Protein AF-A0A075H1P7-F1 (afdb_monomer_lite)

InterPro domains:
  IPR036676 PurM-like, C-terminal domain superfamily [G3DSA:3.90.650.10] (1-70)
  IPR036676 PurM-like, C-terminal domain superfamily [SSF56042] (4-56)

Sequence (71 aa):
MNVNNLIFNGGEEYEIVATINPKHIMKMKKYARKNRIRLYEIGYVTRGKGVFYQKNGKLIRIKDGGWQHFQ

pLDDT: mean 91.64, std 7.45, range [60.5, 98.38]

Radius of gyration: 15.11 Å; chains: 1; bounding box: 39×27×34 Å

Organism: NCBI:txid1456147

Secondary structure (DSSP, 8-state):
--HHHHHHH-----PPP----GGGHHHHHHHHHHTT----------SSSS-EEEETTEEEEPP-----TT-

Foldseek 3Di:
DPVVCCVQAVDPPPDDDDDDDPVCVVVVVVVCVVVVHDDDDQDHDDPDDFDWDDDPNDTDTDDPPYDDPPD

Structure (mmCIF, N/CA/C/O backbone):
data_AF-A0A075H1P7-F1
#
_entry.id   AF-A0A075H1P7-F1
#
loop_
_atom_site.group_PDB
_atom_site.id
_atom_site.type_symbol
_atom_site.label_atom_id
_atom_site.label_alt_id
_atom_site.label_comp_id
_atom_site.label_asym_id
_atom_site.label_entity_id
_atom_site.label_seq_id
_atom_site.pdbx_PDB_ins_code
_atom_site.Cartn_x
_atom_site.Cartn_y
_atom_site.Cartn_z
_atom_site.occupancy
_atom_site.B_iso_or_equiv
_atom_site.auth_seq_id
_atom_site.auth_comp_id
_atom_site.auth_asym_id
_atom_site.auth_atom_id
_atom_site.pdbx_PDB_model_num
ATOM 1 N N . MET A 1 1 ? 22.695 11.032 -0.855 1.00 60.50 1 MET A N 1
ATOM 2 C CA . MET A 1 1 ? 21.944 9.759 -0.726 1.00 60.50 1 MET A CA 1
ATOM 3 C C . MET A 1 1 ? 20.641 9.851 -1.512 1.00 60.50 1 MET A C 1
ATOM 5 O O . MET A 1 1 ? 20.036 10.915 -1.526 1.00 60.50 1 MET A O 1
ATOM 9 N N . ASN A 1 2 ? 20.213 8.777 -2.185 1.00 85.44 2 ASN A N 1
ATOM 10 C CA . ASN A 1 2 ? 18.921 8.744 -2.883 1.00 85.44 2 ASN A CA 1
ATOM 11 C C . ASN A 1 2 ? 17.812 8.375 -1.888 1.00 85.44 2 ASN A C 1
ATOM 13 O O . ASN A 1 2 ? 17.726 7.224 -1.469 1.00 85.44 2 ASN A O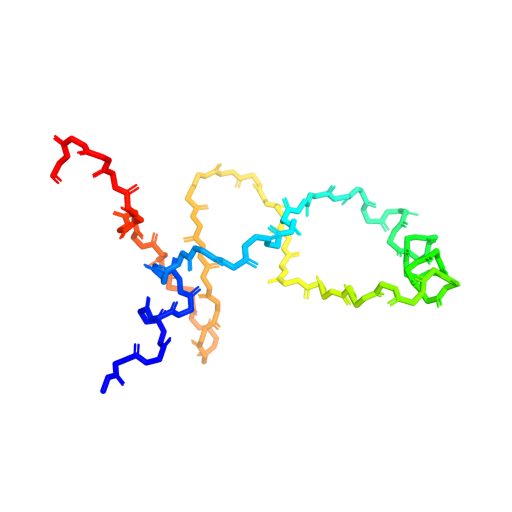 1
ATOM 17 N N . VAL A 1 3 ? 16.965 9.345 -1.536 1.00 86.12 3 VAL A N 1
ATOM 18 C CA . VAL A 1 3 ? 15.872 9.186 -0.559 1.00 86.12 3 VAL A CA 1
ATOM 19 C C . VAL A 1 3 ? 14.934 8.027 -0.912 1.00 86.12 3 VAL A C 1
ATOM 21 O O . VAL A 1 3 ? 14.511 7.298 -0.026 1.00 86.12 3 VAL A O 1
ATOM 24 N N . ASN A 1 4 ? 14.659 7.791 -2.200 1.00 85.00 4 ASN A N 1
ATOM 25 C CA . ASN A 1 4 ? 13.778 6.688 -2.606 1.00 85.00 4 ASN A CA 1
ATOM 26 C C . ASN A 1 4 ? 14.394 5.323 -2.288 1.00 85.00 4 ASN A C 1
ATOM 28 O O . ASN A 1 4 ? 13.675 4.389 -1.962 1.00 85.00 4 ASN A O 1
ATOM 32 N N . ASN A 1 5 ? 15.723 5.207 -2.375 1.00 85.12 5 ASN A N 1
ATOM 33 C CA . ASN A 1 5 ? 16.394 3.960 -2.029 1.00 85.12 5 ASN A CA 1
ATOM 34 C C . ASN A 1 5 ? 16.308 3.686 -0.526 1.00 85.12 5 ASN A C 1
ATOM 36 O O . ASN A 1 5 ? 16.103 2.547 -0.137 1.00 85.12 5 ASN A O 1
ATOM 40 N N . LEU A 1 6 ? 16.414 4.732 0.299 1.00 86.69 6 LEU A N 1
ATOM 41 C CA . LEU A 1 6 ? 16.271 4.607 1.748 1.00 86.69 6 LEU A CA 1
ATOM 42 C C . LEU A 1 6 ? 14.839 4.212 2.139 1.00 86.69 6 LEU A C 1
ATOM 44 O O . LEU A 1 6 ? 14.662 3.316 2.943 1.00 86.69 6 LEU A O 1
ATOM 48 N N . ILE A 1 7 ? 13.822 4.833 1.534 1.00 88.69 7 ILE A N 1
ATOM 49 C CA . ILE A 1 7 ? 12.413 4.540 1.851 1.00 88.69 7 ILE A CA 1
ATOM 50 C C . ILE A 1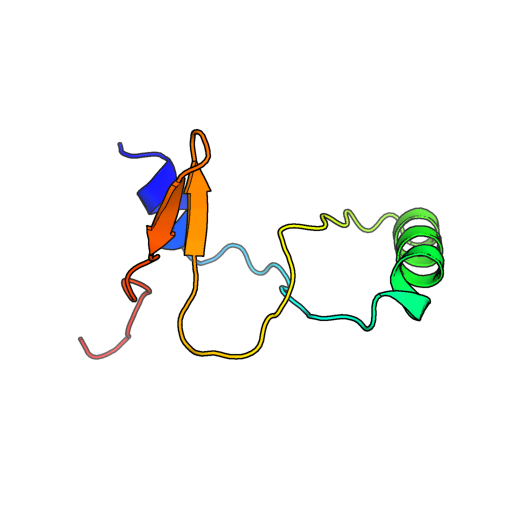 7 ? 12.009 3.121 1.429 1.00 88.69 7 ILE A C 1
ATOM 52 O O . ILE A 1 7 ? 11.210 2.489 2.110 1.00 88.69 7 ILE A O 1
ATOM 56 N N . PHE A 1 8 ? 12.501 2.629 0.288 1.00 88.81 8 PHE A N 1
ATOM 57 C CA . PHE A 1 8 ? 12.078 1.325 -0.234 1.00 88.81 8 PHE A CA 1
ATOM 58 C C . PHE A 1 8 ? 12.953 0.155 0.221 1.00 88.81 8 PHE A C 1
ATOM 60 O O . PHE A 1 8 ? 12.461 -0.968 0.237 1.00 88.81 8 PHE A O 1
ATOM 67 N N . ASN A 1 9 ? 14.221 0.402 0.567 1.00 87.75 9 ASN A N 1
ATOM 68 C CA . ASN A 1 9 ? 15.204 -0.648 0.855 1.00 87.75 9 ASN A CA 1
ATOM 69 C C . ASN A 1 9 ? 15.998 -0.398 2.154 1.00 87.75 9 ASN A C 1
ATOM 71 O O . ASN A 1 9 ? 17.042 -1.015 2.336 1.00 87.75 9 ASN A O 1
ATOM 75 N N . GLY A 1 10 ? 15.567 0.534 3.013 1.00 86.69 10 GLY A N 1
ATOM 76 C CA . GLY A 1 10 ? 16.246 0.858 4.273 1.00 86.69 10 GLY A CA 1
ATOM 77 C C . GLY A 1 10 ? 16.201 -0.303 5.260 1.00 86.69 10 GLY A C 1
ATOM 78 O O . GLY A 1 10 ? 17.244 -0.856 5.599 1.00 86.69 10 GLY A O 1
ATOM 79 N N . GLY A 1 11 ? 14.992 -0.713 5.641 1.00 87.50 11 GLY A N 1
ATOM 80 C CA . GLY A 1 11 ? 14.787 -1.785 6.607 1.00 87.50 11 GLY A CA 1
ATOM 81 C C . GLY A 1 11 ? 14.860 -1.282 8.051 1.00 87.50 11 GLY A C 1
ATOM 82 O O . GLY A 1 11 ? 15.179 -0.127 8.321 1.00 87.50 11 GLY A O 1
ATOM 83 N N . GLU A 1 12 ? 14.560 -2.182 8.994 1.00 88.06 12 GLU A N 1
ATOM 84 C CA . GLU A 1 12 ? 14.564 -1.911 10.444 1.00 88.06 12 GLU A CA 1
ATOM 85 C C . GLU A 1 12 ? 13.546 -0.859 10.918 1.00 88.06 12 GLU A C 1
ATOM 87 O O . GLU A 1 12 ? 13.653 -0.338 12.025 1.00 88.06 12 GLU A O 1
ATOM 92 N N . GLU A 1 13 ? 12.510 -0.565 10.131 1.00 89.06 13 GLU A N 1
ATOM 93 C CA . GLU A 1 13 ? 11.464 0.368 10.559 1.00 89.06 13 GLU A CA 1
ATOM 94 C C . GLU A 1 13 ? 10.530 -0.245 11.614 1.00 89.06 13 GLU A C 1
ATOM 96 O O . GLU A 1 13 ? 9.896 0.484 12.371 1.00 89.06 13 GLU A O 1
ATOM 101 N N . TYR A 1 14 ? 10.437 -1.580 11.674 1.00 89.25 14 TYR A N 1
ATOM 102 C CA . TYR A 1 14 ? 9.531 -2.327 12.564 1.00 89.25 14 TYR A CA 1
ATOM 103 C C . TYR A 1 14 ? 8.051 -1.886 12.473 1.00 89.25 14 TYR A C 1
ATOM 105 O O . TYR A 1 14 ? 7.272 -2.080 13.406 1.00 89.25 14 TYR A O 1
ATOM 113 N N . GLU A 1 15 ? 7.646 -1.329 11.327 1.00 93.44 15 GLU A N 1
ATOM 114 C CA . GLU A 1 15 ? 6.278 -0.887 11.042 1.00 93.44 15 GLU A CA 1
ATOM 115 C C . GLU A 1 15 ? 5.446 -1.987 10.361 1.00 93.44 15 GLU A C 1
ATOM 117 O O . GLU A 1 15 ? 5.959 -2.837 9.629 1.00 93.44 15 GLU A O 1
ATOM 122 N N . ILE A 1 16 ? 4.124 -1.958 10.561 1.00 94.69 16 ILE A N 1
ATOM 123 C CA . ILE A 1 16 ? 3.204 -2.938 9.963 1.00 94.69 16 ILE A CA 1
ATOM 124 C C . ILE A 1 16 ? 2.652 -2.409 8.636 1.00 94.69 16 ILE A C 1
ATOM 126 O O . ILE A 1 16 ? 1.925 -1.415 8.602 1.00 94.69 16 ILE A O 1
ATOM 130 N N . VAL A 1 17 ? 2.889 -3.148 7.549 1.00 95.00 17 VAL A N 1
ATOM 131 C CA . VAL A 1 17 ? 2.209 -2.950 6.260 1.00 95.00 17 VAL A CA 1
ATOM 132 C C . VAL A 1 17 ? 1.160 -4.040 6.074 1.00 95.00 17 VAL A C 1
ATOM 134 O O . VAL A 1 17 ? 1.465 -5.229 6.098 1.00 95.00 17 VAL A O 1
ATOM 137 N N . ALA A 1 18 ? -0.095 -3.638 5.879 1.00 95.88 18 ALA A N 1
ATOM 138 C CA . ALA A 1 18 ? -1.215 -4.560 5.744 1.00 95.88 18 ALA A CA 1
ATOM 139 C C . ALA A 1 18 ? -2.201 -4.105 4.666 1.00 95.88 18 ALA A C 1
ATOM 141 O O . ALA A 1 18 ? -2.231 -2.943 4.258 1.00 95.88 18 ALA A O 1
ATOM 142 N N . THR A 1 19 ? -3.046 -5.037 4.228 1.00 97.19 19 THR A N 1
ATOM 143 C CA . THR A 1 19 ? -4.155 -4.760 3.312 1.00 97.19 19 THR A CA 1
ATOM 144 C C . THR A 1 19 ? -5.481 -4.822 4.062 1.00 97.19 19 THR A C 1
ATOM 146 O O . THR A 1 19 ? -5.622 -5.524 5.063 1.00 97.19 19 THR A O 1
ATOM 149 N N . ILE A 1 20 ? -6.474 -4.073 3.586 1.00 96.69 20 ILE A N 1
ATOM 150 C CA . ILE A 1 20 ? -7.826 -4.085 4.143 1.00 96.69 20 ILE A CA 1
ATOM 151 C C . ILE A 1 20 ? -8.847 -3.979 3.015 1.00 96.69 20 ILE A C 1
ATOM 153 O O . ILE A 1 20 ? -8.622 -3.298 2.016 1.00 96.69 20 ILE A O 1
ATOM 157 N N . ASN A 1 21 ? -10.000 -4.629 3.179 1.00 96.88 21 ASN A N 1
ATOM 158 C CA . ASN A 1 21 ? -11.122 -4.395 2.279 1.00 96.88 21 ASN A CA 1
ATOM 159 C C . ASN A 1 21 ? -11.565 -2.916 2.389 1.00 96.88 21 ASN A C 1
ATOM 161 O O . ASN A 1 21 ? -11.837 -2.471 3.512 1.00 96.88 21 ASN A O 1
ATOM 165 N N . PRO A 1 22 ? -11.708 -2.171 1.273 1.00 95.81 22 PRO A N 1
ATOM 166 C CA . PRO A 1 22 ? -12.096 -0.759 1.289 1.00 95.81 22 PRO A CA 1
ATOM 167 C C . PRO A 1 22 ? -13.355 -0.465 2.114 1.00 95.81 22 PRO A C 1
ATOM 169 O O . PRO A 1 22 ? -13.429 0.567 2.778 1.00 95.81 22 PRO A O 1
ATOM 172 N N . LYS A 1 23 ? -14.307 -1.408 2.187 1.00 97.31 23 LYS A N 1
ATOM 173 C CA . LYS A 1 23 ? -15.533 -1.266 2.995 1.00 97.31 23 LYS A CA 1
ATOM 174 C C . LYS A 1 23 ? -15.274 -1.076 4.498 1.00 97.31 23 LYS A C 1
ATOM 176 O O . LYS A 1 23 ? -16.153 -0.625 5.227 1.00 97.31 23 LYS A O 1
ATOM 181 N N . HIS A 1 24 ? -14.084 -1.427 4.986 1.00 97.44 24 HIS A N 1
ATOM 182 C CA . HIS A 1 24 ? -13.701 -1.328 6.395 1.00 97.44 24 HIS A CA 1
ATOM 183 C C . HIS A 1 24 ? -12.734 -0.173 6.699 1.00 97.44 24 HIS A C 1
ATOM 185 O O . HIS A 1 24 ? -12.429 0.051 7.873 1.00 97.44 24 HIS A O 1
ATOM 191 N N . ILE A 1 25 ? -12.293 0.604 5.698 1.00 95.75 25 ILE A N 1
ATOM 192 C CA . ILE A 1 25 ? -11.264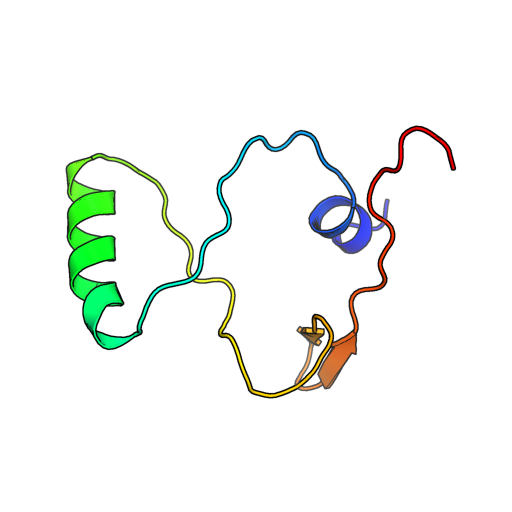 1.642 5.886 1.00 95.75 25 ILE A CA 1
ATOM 193 C C . ILE A 1 25 ? -11.695 2.721 6.888 1.00 95.75 25 ILE A C 1
ATOM 195 O O . ILE A 1 25 ? -10.917 3.129 7.748 1.00 95.75 25 ILE A O 1
ATOM 199 N N . MET A 1 26 ? -12.965 3.133 6.844 1.00 96.81 26 MET A N 1
ATOM 200 C CA . MET A 1 26 ? -13.504 4.151 7.750 1.00 96.81 26 MET A CA 1
ATOM 201 C C . MET A 1 26 ? -13.522 3.657 9.203 1.00 96.81 26 MET A C 1
ATOM 203 O O . MET A 1 26 ? -13.131 4.377 10.126 1.00 96.81 26 MET A O 1
ATOM 207 N N . LYS A 1 27 ? -13.918 2.394 9.408 1.00 97.50 27 LYS A N 1
ATOM 208 C CA . LYS A 1 27 ? -13.907 1.743 10.724 1.00 97.50 27 LYS A CA 1
ATOM 209 C C . LYS A 1 27 ? -12.476 1.655 11.265 1.00 97.50 27 LYS A C 1
ATOM 211 O O . LYS A 1 27 ? -12.247 1.985 12.427 1.00 97.50 27 LYS A O 1
ATOM 216 N N . MET A 1 28 ? -11.515 1.292 10.414 1.00 96.81 28 MET A N 1
ATOM 217 C CA . MET A 1 28 ? -10.103 1.210 10.788 1.00 96.81 28 MET A CA 1
ATOM 218 C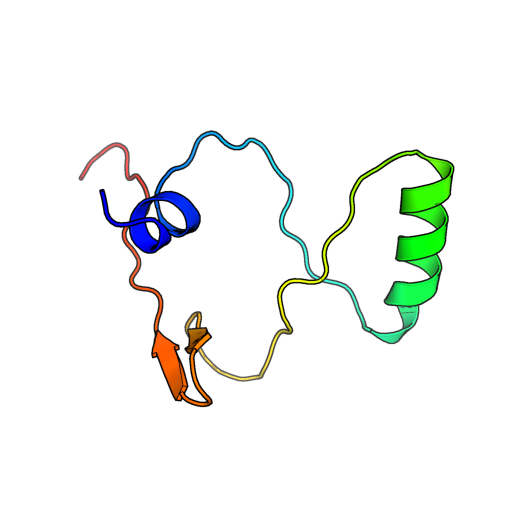 C . MET A 1 28 ? -9.516 2.578 11.160 1.00 96.81 28 MET A C 1
ATOM 220 O O . MET A 1 28 ? -8.911 2.708 12.222 1.00 96.81 28 MET A O 1
ATOM 224 N N . LYS A 1 29 ? -9.777 3.630 10.368 1.00 96.56 29 LYS A N 1
ATOM 225 C CA . LYS A 1 29 ? -9.358 5.012 10.679 1.00 96.56 29 LYS A CA 1
ATOM 226 C C . LYS A 1 29 ? -9.917 5.487 12.030 1.00 96.56 29 LYS A C 1
ATOM 228 O O . LYS A 1 29 ? -9.203 6.130 12.802 1.00 96.56 29 LYS A O 1
ATOM 233 N N . LYS A 1 30 ? -11.164 5.127 12.368 1.00 97.94 30 LYS A N 1
ATOM 234 C CA . LYS A 1 30 ? -11.762 5.421 13.685 1.00 97.94 30 LYS A CA 1
ATOM 235 C C . LYS A 1 30 ? -11.027 4.707 14.826 1.00 97.94 30 LYS A C 1
ATOM 237 O O . LYS A 1 30 ? -10.737 5.342 15.839 1.00 97.94 30 LYS A O 1
ATOM 242 N N . TYR A 1 31 ? -10.710 3.419 14.676 1.00 97.75 31 TYR A N 1
ATOM 243 C CA . TYR A 1 31 ? -9.953 2.678 15.691 1.00 97.75 31 TYR A CA 1
ATOM 244 C C . TYR A 1 31 ? -8.520 3.179 15.841 1.00 97.75 31 TYR A C 1
ATOM 246 O O . TYR A 1 31 ? -8.066 3.332 16.971 1.00 97.75 31 TYR A O 1
ATOM 254 N N . ALA A 1 32 ? -7.833 3.487 14.741 1.00 97.31 32 ALA A N 1
ATOM 255 C CA . ALA A 1 32 ? -6.483 4.038 14.775 1.00 97.31 32 ALA A CA 1
ATOM 256 C C . ALA A 1 32 ? -6.447 5.347 15.576 1.00 97.31 32 ALA A C 1
ATOM 258 O O . ALA A 1 32 ? -5.697 5.460 16.542 1.00 97.31 32 ALA A O 1
ATOM 259 N N . ARG A 1 33 ? -7.366 6.282 15.284 1.00 97.69 33 ARG A N 1
ATOM 260 C CA . ARG A 1 33 ? -7.518 7.528 16.054 1.00 97.69 33 ARG A CA 1
ATOM 261 C C . ARG A 1 33 ? -7.801 7.277 17.535 1.00 97.69 33 ARG A C 1
ATOM 263 O O . ARG A 1 33 ? -7.170 7.905 18.379 1.00 97.69 33 ARG A O 1
ATOM 270 N N . LYS A 1 34 ? -8.730 6.366 17.855 1.00 98.38 34 LYS A N 1
ATOM 271 C CA . LYS A 1 34 ? -9.087 6.034 19.247 1.00 98.38 34 LYS A CA 1
ATOM 272 C C . LYS A 1 34 ? -7.883 5.501 20.031 1.00 98.38 34 LYS A C 1
ATOM 274 O O . LYS A 1 34 ? -7.712 5.864 21.188 1.00 98.38 34 LYS A O 1
ATOM 279 N N . ASN A 1 35 ? -7.062 4.669 19.395 1.00 97.94 35 ASN A N 1
ATOM 280 C CA . ASN A 1 35 ? -5.901 4.031 20.015 1.00 97.94 35 ASN A CA 1
ATOM 281 C C . ASN A 1 35 ? -4.592 4.812 19.805 1.00 97.94 35 ASN A C 1
ATOM 283 O O . ASN A 1 35 ? -3.530 4.300 20.132 1.00 97.94 35 ASN A O 1
ATOM 287 N N . ARG A 1 36 ? -4.652 6.041 19.267 1.00 97.38 36 ARG A N 1
ATOM 288 C CA . ARG A 1 36 ? -3.481 6.894 18.982 1.00 97.38 36 ARG A CA 1
ATOM 289 C C . ARG A 1 36 ? -2.440 6.233 18.063 1.00 97.38 36 ARG A C 1
ATOM 291 O O . ARG A 1 36 ? -1.258 6.551 18.130 1.00 97.38 36 ARG A O 1
ATOM 298 N N . ILE A 1 37 ? -2.893 5.354 17.175 1.00 97.31 37 ILE A N 1
ATOM 299 C CA . ILE A 1 37 ? -2.067 4.706 16.154 1.00 97.31 37 ILE A CA 1
ATOM 300 C C . ILE A 1 37 ? -2.041 5.604 14.915 1.00 97.31 37 ILE A C 1
ATOM 302 O O . ILE A 1 37 ? -3.096 6.009 14.414 1.00 97.31 37 ILE A O 1
ATOM 306 N N . ARG A 1 38 ? -0.843 5.911 14.406 1.00 96.25 38 ARG A N 1
ATOM 307 C CA . ARG A 1 38 ? -0.684 6.590 13.114 1.00 96.25 38 ARG A CA 1
ATOM 308 C C . ARG A 1 38 ? -0.971 5.588 11.999 1.00 96.25 38 ARG A C 1
ATOM 310 O O . ARG A 1 38 ? -0.411 4.502 11.986 1.00 96.25 38 ARG A O 1
ATOM 317 N N . LEU A 1 39 ? -1.869 5.945 11.087 1.00 96.44 39 LEU A N 1
ATOM 318 C CA . LEU A 1 39 ? -2.278 5.086 9.980 1.00 96.44 39 LEU A CA 1
ATOM 319 C C . LEU A 1 39 ? -2.191 5.870 8.676 1.00 96.44 39 LEU A C 1
ATOM 321 O O . LEU A 1 39 ? -2.813 6.927 8.552 1.00 96.44 39 LEU A O 1
ATOM 325 N N . TYR A 1 40 ? -1.477 5.309 7.705 1.00 96.06 40 TYR A N 1
ATOM 326 C CA . TYR A 1 40 ? -1.307 5.881 6.376 1.00 96.06 40 TYR A CA 1
ATOM 327 C C . TYR A 1 40 ? -1.822 4.905 5.323 1.00 96.06 40 TYR A C 1
ATOM 329 O O . TYR A 1 40 ? -1.483 3.725 5.320 1.00 96.06 40 TYR A O 1
ATOM 337 N N . GLU A 1 41 ? -2.661 5.407 4.425 1.00 95.44 41 GLU A N 1
ATOM 338 C CA . GLU A 1 41 ? -3.086 4.677 3.237 1.00 95.44 41 GLU A CA 1
ATOM 339 C C . GLU A 1 41 ? -2.079 4.983 2.125 1.00 95.44 41 GLU A C 1
ATOM 341 O O . GLU A 1 41 ? -2.010 6.113 1.648 1.00 95.44 41 GLU A O 1
ATOM 346 N N . ILE A 1 42 ? -1.251 3.996 1.776 1.00 95.56 42 ILE A N 1
ATOM 347 C CA . ILE A 1 42 ? -0.092 4.180 0.883 1.00 95.56 42 ILE A CA 1
ATOM 348 C C . ILE A 1 42 ? -0.323 3.652 -0.539 1.00 95.56 42 ILE A C 1
ATOM 350 O O . ILE A 1 42 ? 0.544 3.781 -1.399 1.00 95.56 42 ILE A O 1
ATOM 354 N N . GLY A 1 43 ? -1.481 3.043 -0.800 1.00 95.62 43 GLY A N 1
ATOM 355 C CA . GLY A 1 43 ? -1.811 2.466 -2.098 1.00 95.62 43 GLY A CA 1
ATOM 356 C C . GLY A 1 43 ? -2.962 1.468 -2.022 1.00 95.62 43 GLY A C 1
ATOM 357 O O . GLY A 1 43 ? -3.704 1.419 -1.043 1.00 95.62 43 GLY A O 1
ATOM 358 N N . TYR A 1 44 ? -3.101 0.663 -3.073 1.00 96.44 44 TYR A N 1
ATOM 359 C CA . TYR A 1 44 ? -4.154 -0.339 -3.213 1.00 96.44 44 TYR A CA 1
ATOM 360 C C . TYR A 1 44 ? -3.636 -1.571 -3.960 1.00 96.44 44 TYR A C 1
ATOM 362 O O . TYR A 1 44 ? -2.687 -1.495 -4.740 1.00 96.44 44 TYR A O 1
ATOM 370 N N . VAL A 1 45 ? -4.275 -2.717 -3.722 1.00 96.25 45 VAL A N 1
ATOM 371 C CA . VAL A 1 45 ? -3.957 -3.973 -4.413 1.00 96.25 45 VAL A CA 1
ATOM 372 C C . VAL A 1 45 ? -4.787 -4.077 -5.686 1.00 96.25 45 VAL A C 1
ATOM 374 O O . VAL A 1 45 ? -5.995 -3.843 -5.676 1.00 96.25 45 VAL A O 1
ATOM 377 N N . THR A 1 46 ? -4.141 -4.470 -6.780 1.00 95.38 46 THR A N 1
ATOM 378 C CA . THR A 1 46 ? -4.786 -4.759 -8.066 1.00 95.38 46 THR A CA 1
ATOM 379 C C . THR A 1 46 ? -4.471 -6.182 -8.511 1.00 95.38 46 THR A C 1
ATOM 381 O O . THR A 1 46 ? -3.558 -6.825 -7.992 1.00 95.38 46 THR A O 1
ATOM 384 N N . ARG A 1 47 ? -5.238 -6.701 -9.477 1.00 96.94 47 ARG A N 1
ATOM 385 C CA . ARG A 1 47 ? -4.908 -7.977 -10.124 1.00 96.94 47 ARG A CA 1
ATOM 386 C C . ARG A 1 47 ? -3.613 -7.816 -10.921 1.00 96.94 47 ARG A C 1
ATOM 388 O O . ARG A 1 47 ? -3.506 -6.894 -11.722 1.00 96.94 47 ARG A O 1
ATOM 395 N N . GLY A 1 48 ? -2.669 -8.735 -10.744 1.00 95.62 48 GLY A N 1
ATOM 396 C CA . GLY A 1 48 ? -1.385 -8.709 -11.443 1.00 95.62 48 GLY A CA 1
ATOM 397 C C . GLY A 1 48 ? -0.236 -9.168 -10.553 1.00 95.62 48 GLY A C 1
ATOM 398 O O . GLY A 1 48 ? -0.447 -9.871 -9.566 1.00 95.62 48 GLY A O 1
ATOM 399 N N . LYS A 1 49 ? 0.990 -8.787 -10.926 1.00 94.19 49 LYS A N 1
ATOM 400 C CA . LYS A 1 49 ? 2.222 -9.095 -10.188 1.00 94.19 49 LYS A CA 1
ATOM 401 C C . LYS A 1 49 ? 3.129 -7.864 -10.133 1.00 94.19 49 LYS A C 1
ATOM 403 O O . LYS A 1 49 ? 3.192 -7.102 -11.096 1.00 94.19 49 LYS A O 1
ATOM 408 N N . GLY A 1 50 ? 3.892 -7.742 -9.050 1.00 93.88 50 GLY A N 1
ATOM 409 C CA . GLY A 1 50 ? 4.868 -6.670 -8.839 1.00 93.88 50 GLY A CA 1
ATOM 410 C C . GLY A 1 50 ? 4.334 -5.501 -8.012 1.00 93.88 50 GLY A C 1
ATOM 411 O O . GLY A 1 50 ? 3.135 -5.386 -7.770 1.00 93.88 50 GLY A O 1
ATOM 412 N N . VAL A 1 51 ? 5.257 -4.639 -7.581 1.00 94.31 51 VAL A N 1
ATOM 413 C CA . VAL A 1 51 ? 4.979 -3.438 -6.783 1.00 94.31 51 VAL A CA 1
ATOM 414 C C . VAL A 1 51 ? 5.425 -2.210 -7.570 1.00 94.31 51 VAL A C 1
ATOM 416 O O . VAL A 1 51 ? 6.509 -2.194 -8.159 1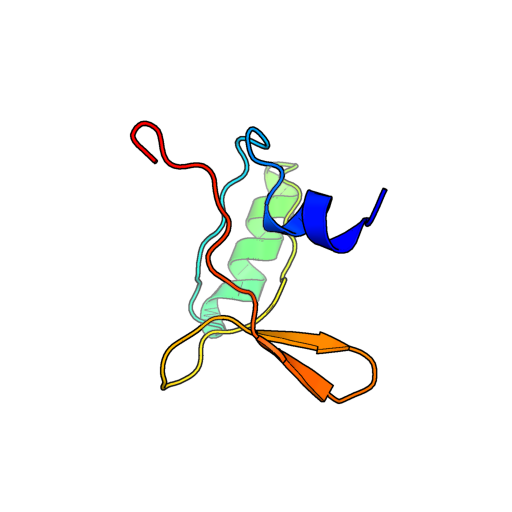.00 94.31 51 VAL A O 1
ATOM 419 N N . PHE A 1 52 ? 4.577 -1.186 -7.598 1.00 94.81 52 PHE A N 1
ATOM 420 C CA . PHE A 1 52 ? 4.789 0.028 -8.378 1.00 94.81 52 PHE A CA 1
ATOM 421 C C . PHE A 1 52 ? 4.464 1.248 -7.525 1.00 94.81 52 PHE A C 1
ATOM 423 O O . PHE A 1 52 ? 3.466 1.247 -6.809 1.00 94.81 52 PHE A O 1
ATOM 430 N N . TYR A 1 53 ? 5.270 2.299 -7.643 1.00 94.25 53 TYR A N 1
ATOM 431 C CA . TYR A 1 53 ? 4.947 3.611 -7.090 1.00 94.25 53 TYR A CA 1
ATOM 432 C C . TYR A 1 53 ? 4.665 4.594 -8.223 1.00 94.25 53 TYR A C 1
ATOM 434 O O . TYR A 1 53 ? 5.243 4.501 -9.310 1.00 94.25 53 TYR A O 1
ATOM 442 N N . GLN A 1 54 ? 3.754 5.534 -7.983 1.00 93.31 54 GLN A N 1
ATOM 443 C CA . GLN A 1 54 ? 3.420 6.563 -8.957 1.00 93.31 54 GLN A CA 1
ATOM 444 C C . GLN A 1 54 ? 4.289 7.802 -8.731 1.00 93.31 54 GLN A C 1
ATOM 446 O O . GLN A 1 54 ? 4.374 8.322 -7.621 1.00 93.31 54 GLN A O 1
ATOM 451 N N . LYS A 1 55 ? 4.910 8.306 -9.797 1.00 91.62 55 LYS A N 1
ATOM 452 C CA . LYS A 1 55 ? 5.666 9.562 -9.790 1.00 91.62 55 LYS A CA 1
ATOM 453 C C . LYS A 1 55 ? 5.402 10.314 -11.085 1.00 91.62 55 LYS A C 1
ATOM 455 O O . LYS A 1 55 ? 5.632 9.779 -12.167 1.00 91.62 55 LYS A O 1
ATOM 460 N N . ASN A 1 56 ? 4.920 11.552 -10.980 1.00 93.56 56 ASN A N 1
ATOM 461 C CA . ASN A 1 56 ? 4.598 12.409 -12.129 1.00 93.56 56 ASN A CA 1
ATOM 462 C C . ASN A 1 56 ? 3.680 11.707 -13.150 1.00 93.56 56 ASN A C 1
ATOM 464 O O . ASN A 1 56 ? 3.953 11.699 -14.348 1.00 93.56 56 ASN A O 1
ATOM 468 N N . GLY A 1 57 ? 2.642 11.022 -12.657 1.00 93.19 57 GLY A N 1
ATOM 469 C CA . GLY A 1 57 ? 1.695 10.267 -13.484 1.00 93.19 57 GLY A CA 1
ATOM 470 C C . GLY A 1 57 ? 2.218 8.935 -14.038 1.00 93.19 57 GLY A C 1
ATOM 471 O O . GLY A 1 57 ? 1.426 8.153 -14.552 1.00 93.19 57 GLY A O 1
ATOM 472 N N . LYS A 1 58 ? 3.514 8.628 -13.900 1.00 95.00 58 LYS A N 1
ATOM 473 C CA . LYS A 1 58 ? 4.116 7.373 -14.370 1.00 95.00 58 LYS A CA 1
ATOM 474 C C . LYS A 1 58 ? 4.185 6.340 -13.252 1.00 95.00 58 LYS A C 1
ATOM 476 O O . LYS A 1 58 ? 4.510 6.678 -12.116 1.00 95.00 58 LYS A O 1
ATOM 481 N N . LEU A 1 59 ? 3.928 5.078 -13.592 1.00 94.31 59 LEU A N 1
ATOM 482 C CA . LEU A 1 59 ? 4.169 3.943 -12.704 1.00 94.31 59 LEU A CA 1
ATOM 483 C C . LEU A 1 59 ? 5.619 3.485 -12.847 1.00 94.31 59 LEU A C 1
ATOM 485 O O . LEU A 1 59 ? 6.066 3.137 -13.939 1.00 94.31 59 LEU A O 1
ATOM 489 N N . ILE A 1 60 ? 6.347 3.482 -11.737 1.00 94.44 60 ILE A N 1
ATOM 490 C CA . ILE A 1 60 ? 7.732 3.031 -11.665 1.00 94.44 60 ILE A CA 1
ATOM 491 C C . ILE A 1 60 ? 7.759 1.761 -10.822 1.00 94.44 60 ILE A C 1
ATOM 493 O O . ILE A 1 60 ? 7.289 1.746 -9.684 1.00 94.44 60 ILE A O 1
ATOM 497 N N . ARG A 1 61 ? 8.297 0.680 -11.389 1.00 93.38 61 ARG A N 1
ATOM 498 C CA . ARG A 1 61 ? 8.426 -0.599 -10.687 1.00 93.38 61 ARG A CA 1
ATOM 499 C C . ARG A 1 61 ? 9.468 -0.490 -9.576 1.00 93.38 61 ARG A C 1
ATOM 501 O O . ARG A 1 61 ? 10.587 -0.042 -9.827 1.00 93.38 61 ARG A O 1
ATOM 508 N N . ILE A 1 62 ? 9.113 -0.945 -8.379 1.00 92.31 62 ILE A N 1
ATOM 509 C CA . ILE A 1 62 ? 10.060 -1.137 -7.280 1.00 92.31 62 ILE A CA 1
ATOM 510 C C . ILE A 1 62 ? 10.792 -2.455 -7.538 1.00 92.31 62 ILE A C 1
ATOM 512 O O . ILE A 1 62 ? 10.164 -3.486 -7.799 1.00 92.31 62 ILE A O 1
ATOM 516 N N . LYS A 1 63 ? 1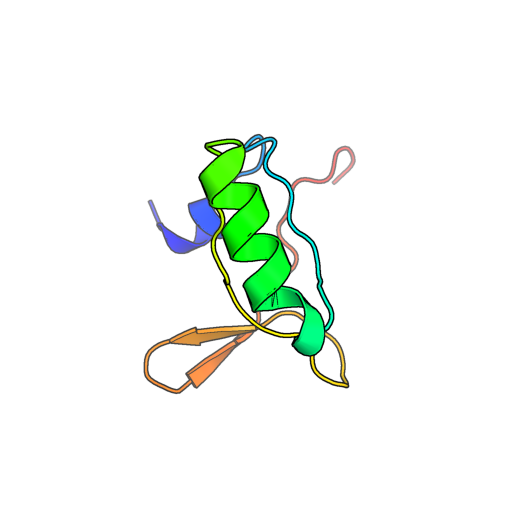2.125 -2.399 -7.560 1.00 87.94 63 LYS A N 1
ATOM 517 C CA . LYS A 1 63 ? 12.965 -3.594 -7.676 1.00 87.94 63 LYS A CA 1
ATOM 518 C C . LYS A 1 63 ? 13.055 -4.267 -6.312 1.00 87.94 63 LYS A C 1
ATOM 520 O O . LYS A 1 63 ? 13.054 -3.576 -5.301 1.00 87.94 63 LYS A O 1
ATOM 525 N N . ASP A 1 64 ? 13.158 -5.588 -6.318 1.00 84.12 64 ASP A N 1
ATOM 526 C CA . ASP A 1 64 ? 13.452 -6.348 -5.110 1.00 84.12 64 ASP A CA 1
ATOM 527 C C . ASP A 1 64 ? 14.928 -6.136 -4.755 1.00 84.12 64 ASP A C 1
ATOM 529 O O . ASP A 1 64 ? 15.817 -6.690 -5.399 1.00 84.12 64 ASP A O 1
ATOM 533 N N . GLY A 1 65 ? 15.173 -5.194 -3.848 1.00 83.56 65 GLY A N 1
ATOM 534 C CA . GLY A 1 65 ? 16.502 -4.820 -3.364 1.00 83.56 65 GLY A CA 1
ATOM 535 C C . GLY A 1 65 ? 16.568 -4.803 -1.842 1.00 83.56 65 GLY A C 1
ATOM 536 O O . GLY A 1 65 ? 17.433 -4.131 -1.287 1.00 83.56 65 GLY A O 1
ATOM 537 N N . GLY A 1 66 ? 15.619 -5.478 -1.185 1.00 81.31 66 GLY A N 1
ATOM 538 C CA . GLY A 1 66 ? 15.595 -5.613 0.265 1.00 81.31 66 GLY A CA 1
ATOM 539 C C . GLY A 1 66 ? 16.749 -6.475 0.772 1.00 81.31 66 GLY A C 1
ATOM 540 O O . GLY A 1 66 ? 17.400 -7.192 0.011 1.00 81.31 66 GLY A O 1
ATOM 541 N N . TRP A 1 67 ? 17.000 -6.398 2.077 1.00 80.81 67 TRP A N 1
ATOM 542 C CA . TRP A 1 67 ? 18.070 -7.155 2.716 1.00 80.81 67 TRP A CA 1
ATOM 543 C C . TRP A 1 67 ? 17.816 -8.665 2.642 1.00 80.81 67 TRP A C 1
ATOM 545 O O . TRP A 1 67 ? 16.717 -9.143 2.932 1.00 80.81 67 TRP A O 1
ATOM 555 N N . GLN A 1 68 ? 18.856 -9.416 2.291 1.00 82.25 68 GLN A N 1
ATOM 556 C CA . GLN A 1 68 ? 18.854 -10.872 2.268 1.00 82.25 68 GLN A CA 1
ATOM 557 C C . GLN A 1 68 ? 20.075 -11.366 3.042 1.00 82.25 68 GLN A C 1
ATOM 559 O O . GLN A 1 68 ? 21.193 -10.968 2.750 1.00 82.25 68 GLN A O 1
ATOM 564 N N . HIS A 1 69 ? 19.869 -12.235 4.033 1.00 75.19 69 HIS A N 1
ATOM 565 C CA . HIS A 1 69 ? 20.940 -12.638 4.953 1.00 75.19 69 HIS A CA 1
ATOM 566 C C . HIS A 1 69 ? 22.107 -13.381 4.282 1.00 75.19 69 HIS A C 1
ATOM 568 O O . HIS A 1 69 ? 23.227 -13.354 4.781 1.00 75.19 69 HIS A O 1
ATOM 574 N N . PHE A 1 70 ? 21.832 -14.071 3.176 1.00 82.00 70 PHE A N 1
ATOM 575 C CA . PHE A 1 70 ? 22.770 -14.976 2.512 1.00 82.00 70 PHE A CA 1
ATOM 576 C C . PHE A 1 70 ? 23.069 -14.576 1.057 1.00 82.00 70 PHE A C 1
ATOM 578 O O . PHE A 1 70 ? 23.561 -15.413 0.298 1.00 82.00 70 PHE A O 1
ATOM 585 N N . GLN A 1 71 ? 22.737 -13.343 0.655 1.00 60.59 71 GLN A N 1
ATOM 586 C CA . GLN A 1 71 ? 23.180 -12.760 -0.617 1.00 60.59 71 GLN A CA 1
ATOM 587 C C . GLN A 1 71 ? 24.184 -11.638 -0.385 1.00 60.59 71 GLN A C 1
ATOM 589 O O . GLN A 1 71 ? 24.067 -10.947 0.650 1.00 60.59 71 GLN A O 1
#